Protein AF-A0A9X0I5H7-F1 (afdb_monomer_lite)

Sequence (93 aa):
MQVDPDRSTEFEQVWGEVARSIGQESANLAQELYREPGSVYHVVTDWTDEESFRRFETSESHRGHRARLDPFRCAVRMTTMRLVHRLPADRSA

InterPro domains:
  IPR007138 Antibiotic biosynthesis monooxygenase domain [PF03992] (1-67)
  IPR011008 Dimeric alpha-beta barrel [SSF54909] (1-83)

Structure (mmCIF, N/CA/C/O backbone):
data_AF-A0A9X0I5H7-F1
#
_entry.id   AF-A0A9X0I5H7-F1
#
loop_
_atom_site.group_PDB
_atom_site.id
_atom_site.type_symbol
_atom_site.label_atom_id
_atom_site.label_alt_id
_atom_site.label_comp_id
_atom_site.label_asym_id
_atom_site.label_entity_id
_atom_site.label_seq_id
_atom_site.pdbx_PDB_ins_code
_atom_site.Cartn_x
_atom_site.Cartn_y
_atom_site.Cartn_z
_atom_site.occupancy
_atom_site.B_iso_or_equiv
_atom_site.auth_seq_id
_atom_site.auth_comp_id
_atom_site.auth_asym_id
_atom_site.auth_atom_id
_atom_site.pdbx_PDB_model_num
ATOM 1 N N . MET A 1 1 ? -7.872 -5.007 2.030 1.00 93.44 1 MET A N 1
ATOM 2 C CA . MET A 1 1 ? -7.187 -5.335 3.298 1.00 93.44 1 MET A CA 1
ATOM 3 C C . MET A 1 1 ? -8.037 -4.812 4.433 1.00 93.44 1 MET A C 1
ATOM 5 O O . MET A 1 1 ? -8.345 -3.630 4.436 1.00 93.44 1 MET A O 1
ATOM 9 N N . GLN A 1 2 ? -8.445 -5.682 5.348 1.00 96.62 2 GLN A N 1
ATOM 10 C CA . GLN A 1 2 ? -9.145 -5.281 6.562 1.00 96.62 2 GLN A CA 1
ATOM 11 C C . GLN A 1 2 ? -8.113 -4.824 7.592 1.00 96.62 2 GLN A C 1
ATOM 13 O O . GLN A 1 2 ? -7.173 -5.571 7.882 1.00 96.62 2 GLN A O 1
ATOM 18 N N . VAL A 1 3 ? -8.307 -3.620 8.122 1.00 96.62 3 VAL A N 1
ATOM 19 C CA . VAL A 1 3 ? -7.490 -3.026 9.182 1.00 96.62 3 VAL A CA 1
ATOM 20 C C . VAL A 1 3 ? -8.325 -2.902 10.456 1.00 96.62 3 VAL A C 1
ATOM 22 O O . VAL A 1 3 ? -9.556 -2.807 10.393 1.00 96.62 3 VAL A O 1
ATOM 25 N N . ASP A 1 4 ? -7.661 -2.937 11.607 1.00 93.81 4 ASP A N 1
ATOM 26 C CA . ASP A 1 4 ? -8.278 -2.609 12.892 1.00 93.81 4 ASP A CA 1
ATOM 27 C C . ASP A 1 4 ? -8.825 -1.162 12.856 1.00 93.81 4 ASP A C 1
ATOM 29 O O . ASP A 1 4 ? -8.045 -0.225 12.635 1.00 93.81 4 ASP A O 1
ATOM 33 N N . PRO A 1 5 ? -10.146 -0.945 13.037 1.00 92.94 5 PRO A N 1
ATOM 34 C CA . PRO A 1 5 ? -10.740 0.389 13.029 1.00 92.94 5 PRO A CA 1
ATOM 35 C C . PRO A 1 5 ? -10.014 1.384 13.939 1.00 92.94 5 PRO A C 1
ATOM 37 O O . PRO A 1 5 ? -9.758 2.510 13.503 1.00 92.94 5 PRO A O 1
ATOM 40 N N . ASP A 1 6 ? -9.603 0.952 15.133 1.00 94.81 6 ASP A N 1
ATOM 41 C CA . ASP A 1 6 ? -9.000 1.818 16.151 1.00 94.81 6 ASP A CA 1
ATOM 42 C C . ASP A 1 6 ? -7.568 2.233 15.789 1.00 94.81 6 ASP A C 1
ATOM 44 O O . ASP A 1 6 ? -7.034 3.209 16.317 1.00 94.81 6 ASP A O 1
ATOM 48 N N . ARG A 1 7 ? -6.951 1.532 14.830 1.00 95.94 7 ARG A N 1
ATOM 49 C CA . ARG A 1 7 ? -5.583 1.786 14.359 1.00 95.94 7 ARG A CA 1
ATOM 50 C C . ARG A 1 7 ? -5.513 2.307 12.927 1.00 95.94 7 ARG A C 1
ATOM 52 O O . ARG A 1 7 ? -4.425 2.397 12.365 1.00 95.94 7 ARG A O 1
ATOM 59 N N . SER A 1 8 ? -6.646 2.690 12.338 1.00 94.88 8 SER A N 1
ATOM 60 C CA . SER A 1 8 ? -6.736 3.161 10.946 1.00 94.88 8 SER A CA 1
ATOM 61 C C . SER A 1 8 ? -5.800 4.344 10.651 1.00 94.88 8 SER A C 1
ATOM 63 O O . SER A 1 8 ? -5.070 4.327 9.664 1.00 94.88 8 SER A O 1
ATOM 65 N N . THR A 1 9 ? -5.755 5.341 11.539 1.00 95.50 9 THR A N 1
ATOM 66 C CA . THR A 1 9 ? -4.887 6.522 11.375 1.00 95.50 9 THR A CA 1
ATOM 67 C C . THR A 1 9 ? -3.401 6.168 11.453 1.00 95.50 9 THR A C 1
ATOM 69 O O . THR A 1 9 ? -2.600 6.656 10.661 1.00 95.50 9 THR A O 1
ATOM 72 N N . GLU A 1 10 ? -3.023 5.305 12.398 1.00 97.38 10 GLU A N 1
ATOM 73 C CA . GLU A 1 10 ? -1.640 4.841 12.553 1.00 97.38 10 GLU A CA 1
ATOM 74 C C . GLU A 1 10 ? -1.216 4.009 11.334 1.00 97.38 10 GLU A C 1
ATOM 76 O O . GLU A 1 10 ? -0.135 4.204 10.780 1.00 97.38 10 GLU A O 1
ATOM 81 N N . PHE A 1 11 ? -2.110 3.144 10.851 1.00 97.44 11 PHE A N 1
ATOM 82 C CA . PHE A 1 11 ? -1.913 2.388 9.624 1.00 97.44 11 PHE A CA 1
ATOM 83 C C . PHE A 1 11 ? -1.660 3.305 8.417 1.00 97.44 11 PHE A C 1
ATOM 85 O O . PHE A 1 11 ? -0.708 3.063 7.679 1.00 97.44 11 PHE A O 1
ATOM 92 N N . GLU A 1 12 ? -2.457 4.360 8.217 1.00 97.75 12 GLU A N 1
ATOM 93 C CA . GLU A 1 12 ? -2.283 5.304 7.100 1.00 97.75 12 GLU A CA 1
ATOM 94 C C . GLU A 1 12 ? -0.914 6.005 7.143 1.00 97.75 12 GLU A C 1
ATOM 96 O O . GLU A 1 12 ? -0.257 6.162 6.109 1.00 97.75 12 GLU A O 1
ATOM 101 N N . GLN A 1 13 ? -0.439 6.366 8.339 1.00 98.12 13 GLN A N 1
ATOM 102 C CA . GLN A 1 13 ? 0.885 6.962 8.535 1.00 98.12 13 GLN A CA 1
ATOM 103 C C . GLN A 1 13 ? 2.009 5.981 8.184 1.00 98.12 13 GLN A C 1
ATOM 105 O O . GLN A 1 13 ? 2.869 6.294 7.354 1.00 98.12 13 GLN A O 1
ATOM 110 N N . VAL A 1 14 ? 1.978 4.774 8.761 1.00 98.12 14 VAL A N 1
ATOM 111 C CA . VAL A 1 14 ? 2.992 3.739 8.504 1.00 98.12 14 VAL A CA 1
ATOM 112 C C . VAL A 1 14 ? 2.969 3.309 7.038 1.00 98.12 14 VAL A C 1
ATOM 114 O O . VAL A 1 14 ? 4.028 3.134 6.431 1.00 98.12 14 VAL A O 1
ATOM 117 N N . TRP A 1 15 ? 1.782 3.186 6.440 1.00 98.25 15 TRP A N 1
ATOM 118 C CA . TRP A 1 15 ? 1.636 2.922 5.013 1.00 98.25 15 TRP A CA 1
ATOM 119 C C . TRP A 1 15 ? 2.308 4.011 4.183 1.00 98.25 15 TRP A C 1
ATOM 121 O O . TRP A 1 15 ? 3.085 3.677 3.296 1.00 98.25 15 TRP A O 1
ATOM 131 N N . GLY A 1 16 ? 2.091 5.293 4.492 1.00 98.31 16 GLY A N 1
ATOM 132 C CA . GLY A 1 16 ? 2.708 6.397 3.754 1.00 98.31 16 GLY A CA 1
ATOM 133 C C . GLY A 1 16 ? 4.239 6.371 3.803 1.00 98.31 16 GLY A C 1
ATOM 134 O O . GLY A 1 16 ? 4.906 6.654 2.810 1.00 98.31 16 GLY A O 1
ATOM 135 N N . GLU A 1 17 ? 4.825 5.993 4.936 1.00 98.06 17 GLU A N 1
ATOM 136 C 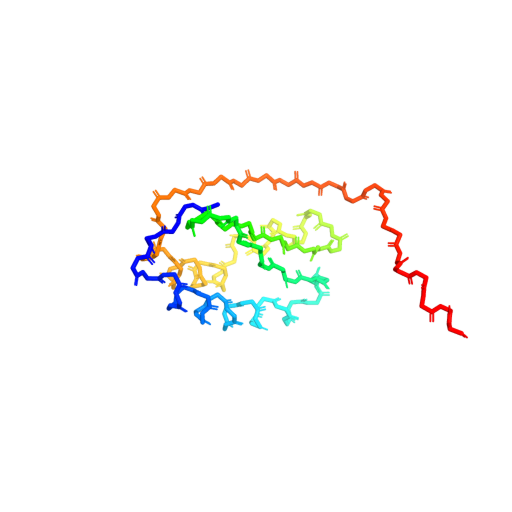CA . GLU A 1 17 ? 6.275 5.814 5.061 1.00 98.06 17 GLU A CA 1
ATOM 137 C C . GLU A 1 17 ? 6.799 4.625 4.254 1.00 98.06 17 GLU A C 1
ATOM 139 O O . GLU A 1 17 ? 7.819 4.743 3.572 1.00 98.06 17 GLU A O 1
ATOM 144 N N . VAL A 1 18 ? 6.105 3.487 4.318 1.00 97.75 18 VAL A N 1
ATOM 145 C CA . VAL A 1 18 ? 6.426 2.302 3.515 1.00 97.75 18 VAL A CA 1
ATOM 146 C C . VAL A 1 18 ? 6.315 2.625 2.024 1.00 97.75 18 VAL A C 1
ATOM 148 O O . VAL A 1 18 ? 7.263 2.389 1.283 1.00 97.75 18 VAL A O 1
ATOM 151 N N . ALA A 1 19 ? 5.215 3.239 1.591 1.00 97.75 19 ALA A N 1
ATOM 152 C CA . ALA A 1 19 ? 4.957 3.605 0.204 1.00 97.75 19 ALA A CA 1
ATOM 153 C C . ALA A 1 19 ? 6.033 4.542 -0.360 1.00 97.75 19 ALA A C 1
ATOM 155 O O . ALA A 1 19 ? 6.489 4.332 -1.480 1.00 97.75 19 ALA A O 1
ATOM 156 N N . ARG A 1 20 ? 6.515 5.524 0.419 1.00 97.44 20 ARG A N 1
ATOM 157 C CA . ARG A 1 20 ? 7.647 6.373 -0.004 1.00 97.44 20 ARG A CA 1
ATOM 158 C C . ARG A 1 20 ? 8.926 5.576 -0.244 1.00 97.44 20 ARG A C 1
ATOM 160 O O . ARG A 1 20 ? 9.661 5.907 -1.163 1.00 97.44 20 ARG A O 1
ATOM 167 N N . SER A 1 21 ? 9.194 4.551 0.567 1.00 96.06 21 SER A N 1
ATOM 168 C CA . SER A 1 21 ? 10.351 3.672 0.370 1.00 96.06 21 SER A CA 1
ATOM 169 C C . SER A 1 21 ? 10.186 2.795 -0.872 1.00 96.06 21 SER A C 1
ATOM 171 O O . SER A 1 21 ? 11.134 2.666 -1.636 1.00 96.06 21 SER A O 1
ATOM 173 N N . ILE A 1 22 ? 8.996 2.235 -1.111 1.00 96.44 22 ILE A N 1
ATOM 174 C CA . ILE A 1 22 ? 8.723 1.423 -2.310 1.00 96.44 22 ILE A CA 1
ATOM 175 C C . ILE A 1 22 ? 8.767 2.280 -3.579 1.00 96.44 22 ILE A C 1
ATOM 177 O O . ILE A 1 22 ? 9.288 1.841 -4.596 1.00 96.44 22 ILE A O 1
ATOM 181 N N . GLY A 1 23 ? 8.287 3.524 -3.520 1.00 95.88 23 GLY A N 1
ATOM 182 C CA . GLY A 1 23 ? 8.322 4.464 -4.644 1.00 95.88 23 GLY A CA 1
ATOM 183 C C . GLY A 1 23 ? 9.729 4.888 -5.087 1.00 95.88 23 GLY A C 1
ATOM 184 O O . GLY A 1 23 ? 9.855 5.613 -6.068 1.00 95.88 23 GLY A O 1
ATOM 185 N N . GLN A 1 24 ? 10.785 4.467 -4.380 1.00 95.00 24 GLN A N 1
ATOM 186 C CA . GLN A 1 24 ? 12.178 4.634 -4.812 1.00 95.00 24 GLN A CA 1
ATOM 187 C C . GLN A 1 24 ? 12.657 3.494 -5.724 1.00 95.00 24 GLN A C 1
ATOM 189 O O . GLN A 1 24 ? 13.702 3.629 -6.361 1.00 95.00 24 GLN A O 1
ATOM 194 N N . GLU A 1 25 ? 11.918 2.384 -5.804 1.00 96.25 25 GLU A N 1
ATOM 195 C CA . GLU A 1 25 ? 12.191 1.310 -6.756 1.00 96.25 25 GLU A CA 1
ATOM 196 C C . GLU A 1 25 ? 11.963 1.828 -8.178 1.00 96.25 25 GLU A C 1
ATOM 198 O O . GLU A 1 25 ? 10.880 2.308 -8.508 1.00 96.25 25 GLU A O 1
ATOM 203 N N . SER A 1 26 ? 12.962 1.699 -9.051 1.00 96.19 26 SER A N 1
ATOM 204 C CA . SER A 1 26 ? 12.899 2.245 -10.416 1.00 96.19 26 SER A CA 1
ATOM 205 C C . SER A 1 26 ? 11.770 1.654 -11.267 1.00 96.19 26 SER A C 1
ATOM 207 O O . SER A 1 26 ? 11.306 2.296 -12.206 1.00 96.19 26 SER A O 1
ATOM 209 N N . ALA A 1 27 ? 11.333 0.436 -10.939 1.00 97.25 27 ALA A N 1
ATOM 210 C CA . ALA A 1 27 ? 10.222 -0.248 -11.589 1.00 97.25 27 ALA A CA 1
ATOM 211 C C . ALA A 1 27 ? 8.848 0.103 -10.987 1.00 97.25 27 ALA A C 1
ATOM 213 O O . ALA A 1 27 ? 7.828 -0.322 -11.533 1.00 97.25 27 ALA A O 1
ATOM 214 N N . ASN A 1 28 ? 8.791 0.836 -9.867 1.00 97.94 28 ASN A N 1
ATOM 215 C CA . ASN A 1 28 ? 7.533 1.268 -9.272 1.00 97.94 28 ASN A CA 1
ATOM 216 C C . ASN A 1 28 ? 7.044 2.562 -9.935 1.00 97.94 28 ASN A C 1
ATOM 218 O O . ASN A 1 28 ? 7.755 3.561 -9.991 1.00 97.94 28 ASN A O 1
ATOM 222 N N . LEU A 1 29 ? 5.812 2.539 -10.437 1.00 97.12 29 LEU A N 1
ATOM 223 C CA . LEU A 1 29 ? 5.192 3.661 -11.141 1.00 97.12 29 LEU A CA 1
ATOM 224 C C . LEU A 1 29 ? 4.256 4.466 -10.235 1.00 97.12 29 LEU A C 1
ATOM 226 O O . LEU A 1 29 ? 4.114 5.673 -10.420 1.00 97.12 29 LEU A O 1
ATOM 230 N N . ALA A 1 30 ? 3.602 3.805 -9.277 1.00 96.75 30 ALA A N 1
ATOM 231 C CA . ALA A 1 30 ? 2.702 4.455 -8.331 1.00 96.75 30 ALA A CA 1
ATOM 232 C C . ALA A 1 30 ? 2.474 3.619 -7.063 1.00 96.75 30 ALA A C 1
ATOM 234 O O . ALA A 1 30 ? 2.557 2.386 -7.077 1.00 96.75 30 ALA A O 1
ATOM 235 N N . GLN A 1 31 ? 2.106 4.323 -5.990 1.00 98.06 31 GLN A N 1
ATOM 236 C CA . GLN A 1 31 ? 1.575 3.785 -4.738 1.00 98.06 31 GLN A CA 1
ATOM 237 C C . GLN A 1 31 ? 0.300 4.554 -4.388 1.00 98.06 31 GLN A C 1
ATOM 239 O O .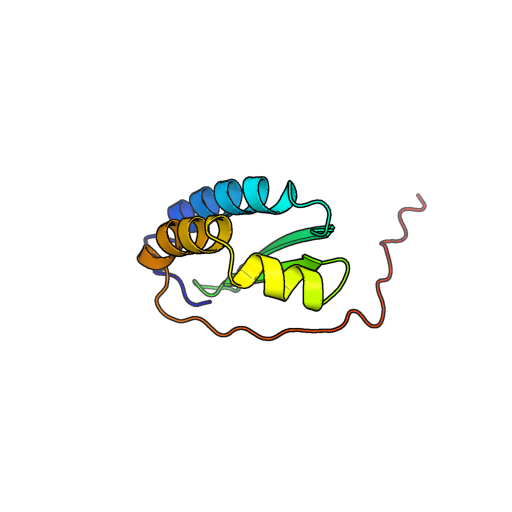 GLN A 1 31 ? 0.343 5.764 -4.171 1.00 98.06 31 GLN A O 1
ATOM 244 N N . GLU A 1 32 ? -0.827 3.859 -4.311 1.00 97.81 32 GLU A N 1
ATOM 245 C CA . GLU A 1 32 ? -2.133 4.447 -4.029 1.00 97.81 32 GLU A CA 1
ATOM 246 C C . GLU A 1 32 ? -2.800 3.697 -2.871 1.00 97.81 32 GLU A C 1
ATOM 248 O O . GLU A 1 32 ? -2.765 2.464 -2.794 1.00 97.81 32 GLU A O 1
ATOM 253 N N . LEU A 1 33 ? -3.415 4.456 -1.963 1.00 98.12 33 LEU A N 1
ATOM 254 C CA . LEU A 1 33 ? -4.207 3.933 -0.857 1.00 98.12 33 LEU A CA 1
ATOM 255 C C . LEU A 1 33 ? -5.624 4.475 -0.964 1.00 98.12 33 LEU A C 1
ATOM 257 O O . LEU A 1 33 ? -5.843 5.684 -0.908 1.00 98.12 33 LEU A O 1
ATOM 261 N N . TYR A 1 34 ? -6.585 3.569 -1.058 1.00 97.88 34 TYR A N 1
ATOM 262 C CA . TYR A 1 34 ? -8.003 3.889 -0.989 1.00 97.88 34 TYR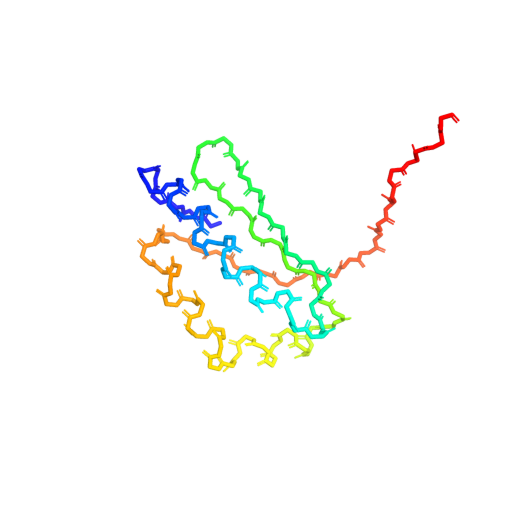 A CA 1
ATOM 263 C C . TYR A 1 34 ? -8.599 3.281 0.267 1.00 97.88 34 TYR A C 1
ATOM 265 O O . TYR A 1 34 ? -8.177 2.215 0.717 1.00 97.88 34 TYR A O 1
ATOM 273 N N . ARG A 1 35 ? -9.617 3.940 0.809 1.00 96.69 35 ARG A N 1
ATOM 274 C CA . ARG A 1 35 ? -10.370 3.477 1.968 1.00 96.69 35 ARG A CA 1
ATOM 275 C C . ARG A 1 35 ? -11.852 3.428 1.608 1.00 96.69 35 ARG A C 1
ATOM 277 O O . ARG A 1 35 ? -12.394 4.408 1.104 1.00 96.69 35 ARG A O 1
ATOM 284 N N . GLU A 1 36 ? -12.497 2.296 1.859 1.00 95.44 36 GLU A N 1
ATOM 285 C CA . GLU A 1 36 ? -13.959 2.185 1.821 1.00 95.44 36 GLU A CA 1
ATOM 286 C C . GLU A 1 36 ? -14.573 2.761 3.108 1.00 95.44 36 GLU A C 1
ATOM 288 O O . GLU A 1 36 ? -13.886 2.862 4.129 1.00 95.44 36 GLU A O 1
ATOM 293 N N . PRO A 1 37 ? -15.877 3.089 3.134 1.00 91.44 37 PRO A N 1
ATOM 294 C CA . PRO A 1 37 ? -16.567 3.347 4.393 1.00 91.44 37 PRO A CA 1
ATOM 295 C C . PRO A 1 37 ? -16.327 2.209 5.403 1.00 91.44 37 PRO A C 1
ATOM 297 O O . PRO A 1 37 ? -16.575 1.043 5.108 1.00 91.44 37 PRO A O 1
ATOM 300 N N . GLY A 1 38 ? -15.824 2.547 6.593 1.00 88.50 38 GLY A N 1
ATOM 301 C CA . GLY A 1 38 ? -15.348 1.572 7.580 1.00 88.50 38 GLY A CA 1
ATOM 302 C C . GLY A 1 38 ? -13.821 1.484 7.613 1.00 88.50 38 GLY A C 1
ATOM 303 O O . GLY A 1 38 ? -13.142 2.511 7.659 1.00 88.50 38 GLY A O 1
ATOM 304 N N . SER A 1 39 ? -13.279 0.267 7.646 1.00 91.88 39 SER A N 1
ATOM 305 C CA . SER A 1 39 ? -11.843 -0.011 7.851 1.00 91.88 39 SER A CA 1
ATOM 306 C C . SER A 1 39 ? -11.263 -0.997 6.825 1.00 91.88 39 SER A C 1
ATOM 308 O O . SER A 1 39 ? -10.281 -1.700 7.081 1.00 91.88 39 SER A O 1
ATOM 310 N N . VAL A 1 40 ? -11.865 -1.038 5.633 1.00 96.31 40 VAL A N 1
ATOM 311 C CA . VAL A 1 40 ? -11.328 -1.759 4.474 1.00 96.31 40 VAL A CA 1
ATOM 312 C C . VAL A 1 40 ? -10.501 -0.799 3.625 1.00 96.31 40 VAL A C 1
ATOM 314 O O . VAL A 1 40 ? -10.984 0.243 3.186 1.00 96.31 40 VAL A O 1
ATOM 317 N N . TYR A 1 41 ? -9.256 -1.183 3.366 1.00 97.69 41 TYR A N 1
ATOM 318 C CA . TYR A 1 41 ? -8.314 -0.444 2.535 1.00 97.69 41 TYR A CA 1
ATOM 319 C C . TYR A 1 41 ? -7.941 -1.217 1.273 1.00 97.69 41 TYR A C 1
ATOM 321 O O . TYR A 1 41 ? -7.691 -2.426 1.325 1.00 97.69 41 TYR A O 1
ATOM 329 N N . HIS A 1 42 ? -7.809 -0.512 0.155 1.00 97.38 42 HIS A N 1
ATOM 330 C CA . HIS A 1 42 ? -7.234 -1.029 -1.083 1.00 97.38 42 HIS A CA 1
ATOM 331 C C . HIS A 1 42 ? -5.874 -0.388 -1.304 1.00 97.38 42 HIS A C 1
ATOM 333 O O . HIS A 1 42 ? -5.771 0.828 -1.432 1.00 97.38 42 HIS A O 1
ATOM 339 N N . VAL A 1 43 ? -4.837 -1.222 -1.334 1.00 96.62 43 VAL A N 1
ATOM 340 C CA . VAL A 1 43 ? -3.486 -0.809 -1.713 1.00 96.62 43 VAL A CA 1
ATOM 341 C C . VAL A 1 43 ? -3.312 -1.164 -3.179 1.00 96.62 43 VAL A C 1
ATOM 343 O O . VAL A 1 43 ? -3.407 -2.340 -3.536 1.00 96.62 43 VAL A O 1
ATOM 346 N N . VAL A 1 44 ? -3.076 -0.159 -4.013 1.00 97.12 44 VAL A N 1
ATOM 347 C CA . VAL A 1 44 ? -2.809 -0.334 -5.440 1.00 97.12 44 VAL A CA 1
ATOM 348 C C . VAL A 1 44 ? -1.389 0.136 -5.703 1.00 97.12 44 VAL A C 1
ATOM 350 O O . VAL A 1 44 ? -1.019 1.260 -5.379 1.00 97.12 44 VAL A O 1
ATOM 353 N N . THR A 1 45 ? -0.572 -0.753 -6.255 1.00 96.81 45 THR A N 1
ATOM 354 C CA . THR A 1 45 ? 0.810 -0.447 -6.624 1.00 96.81 45 THR A CA 1
ATOM 355 C 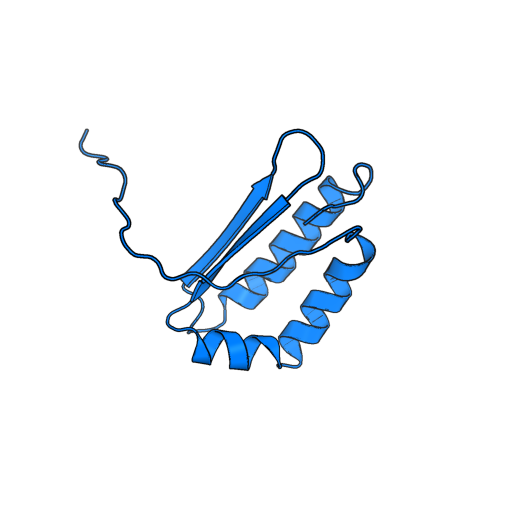C . THR A 1 45 ? 0.973 -0.700 -8.107 1.00 96.81 45 THR A C 1
ATOM 357 O O . THR A 1 45 ? 0.707 -1.815 -8.561 1.00 96.81 45 THR A O 1
ATOM 360 N N . ASP A 1 46 ? 1.396 0.318 -8.841 1.00 97.31 46 ASP A N 1
ATOM 361 C CA . ASP A 1 46 ? 1.627 0.233 -10.281 1.00 97.31 46 ASP A CA 1
ATOM 362 C C . ASP A 1 46 ? 3.113 -0.048 -10.529 1.00 97.31 46 ASP A C 1
ATOM 364 O O . ASP A 1 46 ? 3.979 0.512 -9.850 1.00 97.31 46 ASP A O 1
ATOM 368 N N . TRP A 1 47 ? 3.404 -0.941 -11.468 1.00 97.75 47 TRP A N 1
ATOM 369 C CA . TRP A 1 47 ? 4.751 -1.423 -11.770 1.00 97.75 47 TRP A CA 1
ATOM 370 C C . TRP A 1 47 ? 4.936 -1.517 -13.279 1.00 97.75 47 TRP A C 1
ATOM 372 O O . TRP A 1 47 ? 3.973 -1.734 -14.013 1.00 97.75 47 TRP A O 1
ATOM 382 N N . THR A 1 48 ? 6.177 -1.399 -13.746 1.00 97.56 48 THR A N 1
ATOM 383 C CA . THR A 1 48 ? 6.507 -1.532 -15.175 1.00 97.56 48 THR A CA 1
ATOM 384 C C . THR A 1 48 ? 6.078 -2.876 -15.759 1.00 97.56 48 THR A C 1
ATOM 386 O O . THR A 1 48 ? 5.655 -2.941 -16.913 1.00 97.56 48 THR A O 1
ATOM 389 N N . ASP A 1 49 ? 6.179 -3.943 -14.965 1.00 95.62 49 ASP A N 1
ATOM 390 C CA . ASP A 1 49 ? 5.871 -5.317 -15.346 1.00 95.62 49 ASP A CA 1
ATOM 391 C C . ASP A 1 49 ? 5.705 -6.218 -14.104 1.00 95.62 49 ASP A C 1
ATOM 393 O O . ASP A 1 49 ? 6.131 -5.880 -12.995 1.00 95.62 49 ASP A O 1
ATOM 397 N N . GLU A 1 50 ? 5.073 -7.383 -14.288 1.00 96.19 50 GLU A N 1
ATOM 398 C CA . GLU A 1 50 ? 4.847 -8.329 -13.189 1.00 96.19 50 GLU A CA 1
ATOM 399 C C . GLU A 1 50 ? 6.154 -8.957 -12.675 1.00 96.19 50 GLU A C 1
ATOM 401 O O . GLU A 1 50 ? 6.264 -9.202 -11.478 1.00 96.19 50 GLU A O 1
ATOM 406 N N . GLU A 1 51 ? 7.165 -9.189 -13.520 1.00 96.38 51 GLU A N 1
ATOM 407 C CA . GLU A 1 51 ? 8.425 -9.822 -13.095 1.00 96.38 51 GLU A CA 1
ATOM 408 C C . GLU A 1 51 ? 9.168 -8.953 -12.070 1.00 96.38 51 GLU A C 1
ATOM 410 O O . GLU A 1 51 ? 9.609 -9.443 -11.025 1.00 96.38 51 GLU A O 1
ATOM 415 N N . SER A 1 52 ? 9.246 -7.651 -12.332 1.00 96.56 52 SER A N 1
ATOM 416 C CA . SER A 1 52 ? 9.821 -6.654 -11.436 1.00 96.56 52 SER A CA 1
ATOM 417 C C . SER A 1 52 ? 9.089 -6.622 -10.094 1.00 96.56 52 SER A C 1
ATOM 419 O O . SER A 1 52 ? 9.736 -6.658 -9.043 1.00 96.56 52 SER A O 1
ATOM 421 N N . PHE A 1 53 ? 7.751 -6.663 -10.108 1.00 96.31 53 PHE A N 1
ATOM 422 C CA . PHE A 1 53 ? 6.960 -6.783 -8.882 1.00 96.31 53 PHE A CA 1
ATOM 423 C C . PHE A 1 53 ? 7.263 -8.083 -8.122 1.00 96.31 53 PHE A C 1
ATOM 425 O O . PHE A 1 53 ? 7.479 -8.040 -6.915 1.00 96.31 53 PHE A O 1
ATOM 432 N N . ARG A 1 54 ? 7.341 -9.240 -8.795 1.00 96.06 54 ARG A N 1
ATOM 433 C CA . ARG A 1 54 ? 7.648 -10.531 -8.144 1.00 96.06 54 ARG A CA 1
ATOM 434 C C . ARG A 1 54 ? 9.044 -10.558 -7.526 1.00 96.06 54 ARG A C 1
ATOM 436 O O . ARG A 1 54 ? 9.236 -11.101 -6.435 1.00 96.06 54 ARG A O 1
ATOM 443 N N . ARG A 1 55 ? 10.028 -9.946 -8.191 1.00 95.75 55 ARG A N 1
ATOM 444 C CA . ARG A 1 55 ? 11.377 -9.781 -7.635 1.00 95.75 55 ARG A CA 1
ATOM 445 C C . ARG A 1 55 ? 11.334 -8.936 -6.365 1.00 95.75 55 ARG A C 1
ATOM 447 O O . ARG A 1 55 ? 11.893 -9.341 -5.348 1.00 95.75 55 ARG A O 1
ATOM 454 N N . PHE A 1 56 ? 10.621 -7.811 -6.400 1.00 94.88 56 PHE A N 1
ATOM 455 C CA . PHE A 1 56 ? 10.417 -6.972 -5.223 1.00 94.88 56 PHE A CA 1
ATOM 456 C C . PHE A 1 56 ? 9.674 -7.718 -4.102 1.00 94.88 56 PHE A C 1
ATOM 458 O O . PHE A 1 56 ? 10.111 -7.677 -2.953 1.00 94.88 56 PHE A O 1
ATOM 465 N N . GLU A 1 57 ? 8.620 -8.473 -4.422 1.00 94.00 57 GLU A N 1
ATOM 466 C CA . GLU A 1 57 ? 7.786 -9.225 -3.473 1.00 94.00 57 GLU A CA 1
ATOM 467 C C . GLU A 1 57 ? 8.601 -10.213 -2.615 1.00 94.00 57 GLU A C 1
ATOM 469 O O . GLU A 1 57 ? 8.276 -10.465 -1.451 1.00 94.00 57 GLU A O 1
ATOM 474 N N . THR A 1 58 ? 9.697 -10.742 -3.156 1.00 93.44 58 THR A N 1
ATOM 475 C CA . THR A 1 58 ? 10.580 -11.689 -2.456 1.00 93.44 58 THR A CA 1
ATOM 476 C C . THR A 1 58 ? 11.793 -11.031 -1.786 1.00 93.44 58 THR A C 1
ATOM 478 O O . THR A 1 58 ? 12.541 -11.704 -1.069 1.00 93.44 58 THR A O 1
ATOM 481 N N . SER A 1 59 ? 11.978 -9.719 -1.962 1.00 92.94 59 SER A N 1
ATOM 482 C CA . SER A 1 59 ? 13.116 -8.964 -1.429 1.00 92.94 59 SER A CA 1
ATOM 483 C C . SER A 1 59 ? 13.084 -8.808 0.099 1.00 92.94 59 SER A C 1
ATOM 485 O O . SER A 1 59 ? 12.038 -8.892 0.749 1.00 92.94 59 SER A O 1
ATOM 487 N N . GLU A 1 60 ? 14.249 -8.541 0.695 1.00 91.62 60 GLU A N 1
ATOM 488 C CA . GLU A 1 60 ? 14.358 -8.201 2.122 1.00 91.62 60 GLU A CA 1
ATOM 489 C C . GLU A 1 60 ? 13.644 -6.899 2.473 1.00 91.62 60 GLU A C 1
ATOM 491 O O . GLU A 1 60 ? 12.976 -6.828 3.506 1.00 91.62 60 GLU A O 1
ATOM 496 N N . SER A 1 61 ? 13.731 -5.908 1.584 1.00 89.88 61 SER A N 1
ATOM 497 C CA . SER A 1 61 ? 13.040 -4.625 1.723 1.00 89.88 61 SER A CA 1
ATOM 498 C C . SER A 1 61 ? 11.534 -4.841 1.898 1.00 89.88 61 SER A C 1
ATOM 500 O O . SER A 1 61 ? 10.953 -4.424 2.904 1.00 89.88 61 SER A O 1
ATOM 502 N N . HIS A 1 62 ? 10.924 -5.634 1.010 1.00 91.69 62 HIS A N 1
ATOM 503 C CA . HIS A 1 62 ? 9.502 -5.953 1.094 1.00 91.69 62 HIS A CA 1
ATOM 504 C C . HIS A 1 62 ? 9.136 -6.740 2.361 1.00 91.69 62 HIS A C 1
ATOM 506 O O . HIS A 1 62 ? 8.098 -6.470 2.972 1.00 91.69 62 HIS A O 1
ATOM 512 N N . ARG A 1 63 ? 9.984 -7.674 2.820 1.00 93.62 63 ARG A N 1
ATOM 513 C CA . ARG A 1 63 ? 9.763 -8.360 4.109 1.00 93.62 63 ARG A CA 1
ATOM 514 C C . ARG A 1 63 ? 9.728 -7.372 5.277 1.00 93.62 63 ARG A C 1
ATOM 516 O O . ARG A 1 63 ? 8.837 -7.470 6.120 1.00 93.62 63 ARG A O 1
ATOM 523 N N . GLY A 1 64 ? 10.646 -6.406 5.304 1.00 94.88 64 GLY A N 1
ATOM 524 C CA . GLY A 1 64 ? 10.678 -5.350 6.318 1.00 94.88 64 GLY A CA 1
ATOM 525 C C . GLY A 1 64 ? 9.439 -4.454 6.272 1.00 94.88 64 GLY A C 1
ATOM 526 O O . GLY A 1 64 ? 8.813 -4.198 7.300 1.00 94.88 64 GLY A O 1
ATOM 527 N N . HIS A 1 65 ? 9.022 -4.032 5.077 1.00 94.25 65 HIS A N 1
ATOM 528 C CA . HIS A 1 65 ? 7.783 -3.271 4.881 1.00 94.25 65 HIS A CA 1
ATOM 529 C C . HIS A 1 65 ? 6.553 -4.037 5.365 1.00 94.25 65 HIS A C 1
ATOM 531 O O . HIS A 1 65 ? 5.711 -3.486 6.075 1.00 94.25 65 HIS A O 1
ATOM 537 N N . ARG A 1 66 ? 6.466 -5.327 5.030 1.00 92.56 66 ARG A N 1
ATOM 538 C CA . ARG A 1 66 ? 5.378 -6.200 5.465 1.00 92.56 66 ARG A CA 1
ATOM 539 C C . ARG A 1 66 ? 5.337 -6.338 6.982 1.00 92.56 66 ARG A C 1
ATOM 541 O O . ARG A 1 66 ? 4.260 -6.190 7.545 1.00 92.56 66 ARG A O 1
ATOM 548 N N . ALA A 1 67 ? 6.479 -6.544 7.633 1.00 95.50 67 ALA A N 1
ATOM 549 C CA . ALA A 1 67 ? 6.558 -6.649 9.089 1.00 95.50 67 ALA A CA 1
ATOM 550 C C . ALA A 1 67 ? 6.059 -5.381 9.804 1.00 95.50 67 ALA A C 1
ATOM 552 O O . ALA A 1 67 ? 5.414 -5.478 10.843 1.00 95.50 67 ALA A O 1
ATOM 553 N N . ARG A 1 68 ? 6.297 -4.194 9.230 1.00 96.44 68 ARG A N 1
ATOM 554 C CA . ARG A 1 68 ? 5.784 -2.924 9.771 1.00 96.44 68 ARG A CA 1
ATOM 555 C C . ARG A 1 68 ? 4.265 -2.794 9.653 1.00 96.44 68 ARG A C 1
ATOM 557 O O . ARG A 1 68 ? 3.652 -2.153 10.497 1.00 96.44 68 ARG A O 1
ATOM 564 N N . LEU A 1 69 ? 3.668 -3.375 8.611 1.00 95.38 69 LEU A N 1
ATOM 565 C CA . LEU A 1 69 ? 2.230 -3.276 8.344 1.00 95.38 69 LEU A CA 1
ATOM 566 C C . LEU A 1 69 ? 1.411 -4.416 8.960 1.00 95.38 69 LEU A C 1
ATOM 568 O O . LEU A 1 69 ? 0.221 -4.241 9.205 1.00 95.38 69 LEU A O 1
ATOM 572 N N . ASP A 1 70 ? 2.024 -5.572 9.208 1.00 94.25 70 ASP A N 1
ATOM 573 C CA . ASP A 1 70 ? 1.362 -6.759 9.756 1.00 94.25 70 ASP A CA 1
ATOM 574 C C . ASP A 1 70 ? 0.579 -6.510 11.060 1.00 94.25 70 ASP A C 1
ATOM 576 O O . ASP A 1 70 ? -0.545 -7.003 11.147 1.00 94.25 70 ASP A O 1
ATOM 580 N N . PRO A 1 71 ? 1.054 -5.687 12.021 1.00 95.69 71 PRO A N 1
ATOM 581 C CA . PRO A 1 71 ? 0.314 -5.402 13.254 1.00 95.69 71 PRO A CA 1
ATOM 582 C C . PRO A 1 71 ? -1.066 -4.763 13.051 1.00 95.69 71 PRO A C 1
ATOM 584 O O . PRO A 1 71 ? -1.877 -4.765 13.9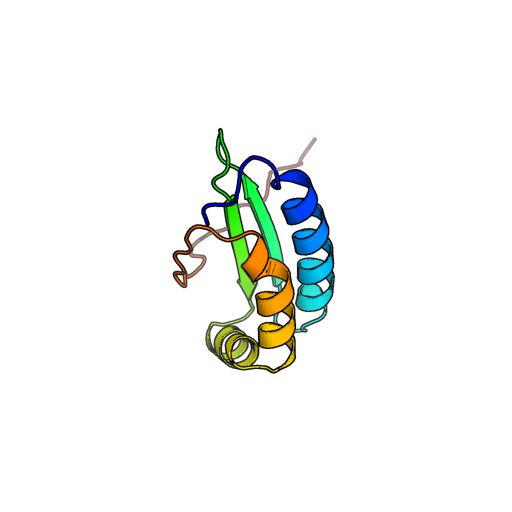73 1.00 95.69 71 PRO A O 1
ATOM 587 N N . PHE A 1 72 ? -1.325 -4.180 11.880 1.00 94.44 72 PHE A N 1
ATOM 588 C CA . PHE A 1 72 ? -2.593 -3.527 11.552 1.00 94.44 72 PHE A CA 1
ATOM 589 C C . PHE A 1 72 ? -3.561 -4.448 10.809 1.00 94.44 72 PHE A C 1
ATOM 591 O O . PHE A 1 72 ? -4.734 -4.113 10.655 1.00 94.44 72 PHE A O 1
ATOM 598 N N . ARG A 1 73 ? -3.077 -5.579 10.282 1.00 92.19 73 ARG A N 1
ATOM 599 C CA . ARG A 1 73 ? -3.815 -6.410 9.328 1.00 92.19 73 ARG A CA 1
ATOM 600 C C . ARG A 1 73 ? -4.694 -7.424 10.042 1.00 92.19 73 ARG A C 1
ATOM 602 O O . ARG A 1 73 ? -4.192 -8.352 10.663 1.00 92.19 73 ARG A O 1
ATOM 609 N N . CYS A 1 74 ? -6.003 -7.333 9.832 1.00 92.81 74 CYS A N 1
ATOM 610 C CA . CYS A 1 74 ? -6.936 -8.395 10.215 1.00 92.81 74 CYS A CA 1
ATOM 611 C C . CYS A 1 74 ? -7.110 -9.424 9.088 1.00 92.81 74 CYS A C 1
ATOM 613 O O . CYS A 1 74 ? -7.213 -10.620 9.340 1.00 92.81 74 CYS A O 1
ATOM 615 N N . ALA A 1 75 ? -7.147 -8.966 7.833 1.00 91.44 75 ALA A N 1
ATOM 616 C CA . ALA A 1 75 ? -7.257 -9.835 6.663 1.00 91.44 75 ALA A CA 1
ATOM 617 C C . ALA A 1 75 ? -6.676 -9.167 5.412 1.00 91.44 75 ALA A C 1
ATOM 619 O O . ALA A 1 75 ? -6.826 -7.960 5.200 1.00 91.44 75 ALA A O 1
ATOM 620 N N . VAL A 1 76 ? -6.062 -9.954 4.528 1.00 93.12 76 VAL A N 1
ATOM 621 C CA . VAL A 1 76 ? -5.527 -9.464 3.254 1.00 93.12 76 VAL A CA 1
ATOM 622 C C . VAL A 1 76 ? -5.897 -10.405 2.116 1.00 93.12 76 VAL A C 1
ATOM 624 O O . VAL A 1 76 ? -5.854 -11.624 2.251 1.00 93.12 76 VAL A O 1
ATOM 627 N N . ARG A 1 77 ? -6.248 -9.817 0.976 1.00 94.75 77 ARG A N 1
ATOM 628 C CA . ARG A 1 77 ? -6.356 -10.496 -0.310 1.00 94.75 77 ARG A CA 1
ATOM 629 C C . ARG A 1 77 ? -5.495 -9.718 -1.288 1.00 94.75 77 ARG A C 1
ATOM 631 O O . ARG A 1 77 ? -5.552 -8.491 -1.295 1.00 94.75 77 ARG A O 1
ATOM 638 N N . MET A 1 78 ? -4.719 -10.435 -2.087 1.00 93.62 78 MET A N 1
ATOM 639 C CA . MET A 1 78 ? -3.861 -9.858 -3.112 1.00 93.62 78 MET A CA 1
ATOM 640 C C . MET A 1 78 ? -4.216 -10.468 -4.465 1.00 93.62 78 MET A C 1
ATOM 642 O O . MET A 1 78 ? -4.508 -11.660 -4.554 1.00 93.62 78 MET A O 1
ATOM 646 N N . THR A 1 79 ? -4.195 -9.644 -5.506 1.00 95.38 79 THR A N 1
ATOM 647 C CA . THR A 1 79 ? -4.299 -10.077 -6.898 1.00 95.38 79 THR A CA 1
ATOM 648 C C . THR A 1 79 ? -3.425 -9.174 -7.754 1.00 95.38 79 THR A C 1
ATOM 650 O O . THR A 1 79 ? -3.328 -7.980 -7.472 1.00 95.38 79 THR A O 1
ATOM 653 N N . THR A 1 80 ? -2.802 -9.727 -8.791 1.00 95.00 80 THR A N 1
ATOM 654 C CA . THR A 1 80 ? -2.157 -8.934 -9.841 1.00 95.00 80 THR A CA 1
ATOM 655 C C . THR A 1 80 ? -3.178 -8.617 -10.932 1.00 95.00 80 THR A C 1
ATOM 657 O O . THR A 1 80 ? -4.135 -9.364 -11.150 1.00 95.00 80 THR A O 1
ATOM 660 N N . MET A 1 81 ? -3.025 -7.458 -11.568 1.00 95.00 81 MET A N 1
ATOM 661 C CA . MET A 1 81 ? -3.912 -6.970 -12.624 1.00 95.00 81 MET A CA 1
ATOM 662 C C . MET A 1 81 ? -3.078 -6.341 -13.736 1.00 95.00 81 MET A C 1
ATOM 664 O O . MET A 1 81 ? -1.985 -5.839 -13.489 1.00 95.00 81 MET A O 1
ATOM 668 N N . ARG A 1 82 ? -3.621 -6.330 -14.955 1.00 95.06 82 ARG A N 1
ATOM 669 C CA . ARG A 1 82 ? -3.047 -5.610 -16.092 1.00 95.06 82 ARG A CA 1
ATOM 670 C C . ARG A 1 82 ? -3.868 -4.356 -16.362 1.00 95.06 82 ARG A C 1
ATOM 672 O O . ARG A 1 82 ? -5.070 -4.457 -16.602 1.00 95.06 82 ARG A O 1
ATOM 679 N N . LEU A 1 83 ? -3.222 -3.193 -16.374 1.00 93.88 83 LEU A N 1
ATOM 680 C CA . LEU A 1 83 ? -3.852 -1.954 -16.820 1.00 93.88 83 LEU A CA 1
ATOM 681 C C . LEU A 1 83 ? -4.169 -2.058 -18.320 1.00 93.88 83 LEU A C 1
ATOM 683 O O . LEU A 1 83 ? -3.263 -2.191 -19.141 1.00 93.88 83 LEU A O 1
ATOM 687 N N . VAL A 1 84 ? -5.457 -2.034 -18.674 1.00 96.62 84 VAL A N 1
ATOM 688 C CA . VAL A 1 84 ? -5.908 -2.131 -20.076 1.00 96.62 84 VAL A CA 1
ATOM 689 C C . VAL A 1 84 ? -6.047 -0.743 -20.703 1.00 96.62 84 VAL A C 1
ATOM 691 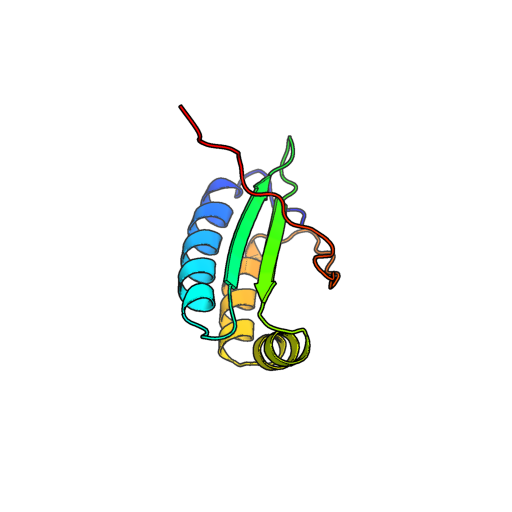O O . VAL A 1 84 ? -5.569 -0.517 -21.810 1.00 96.62 84 VAL A O 1
ATOM 694 N N . HIS A 1 85 ? -6.640 0.206 -19.975 1.00 94.31 85 HIS A N 1
ATOM 695 C CA . HIS A 1 85 ? -6.758 1.605 -20.382 1.00 94.31 85 HIS A CA 1
ATOM 696 C C . HIS A 1 85 ? -6.622 2.525 -19.166 1.00 94.31 85 HIS A C 1
ATOM 698 O O . HIS A 1 85 ? -7.169 2.238 -18.103 1.00 94.31 85 HIS A O 1
ATOM 704 N N . ARG A 1 86 ? -5.942 3.661 -19.346 1.00 91.38 86 ARG A N 1
ATOM 705 C CA . ARG A 1 86 ? -5.945 4.796 -18.415 1.00 91.38 86 ARG A CA 1
ATOM 706 C C . ARG A 1 86 ? -6.260 6.048 -19.220 1.00 91.38 86 ARG A C 1
ATOM 708 O O . ARG A 1 86 ? -5.538 6.371 -20.157 1.00 91.38 86 ARG A O 1
ATOM 715 N N . LEU A 1 87 ? -7.343 6.725 -18.861 1.00 94.06 87 LEU A N 1
ATOM 716 C CA . LEU A 1 87 ? -7.713 8.013 -19.437 1.00 94.06 87 LEU A CA 1
ATOM 717 C C . LEU A 1 87 ? -7.351 9.091 -18.410 1.00 94.06 87 LEU A C 1
ATOM 719 O O . LEU A 1 87 ? -7.907 9.066 -17.309 1.00 94.06 87 LEU A O 1
ATOM 723 N N . PRO A 1 88 ? -6.397 9.991 -18.698 1.00 89.88 88 PRO A N 1
ATOM 724 C CA . PRO A 1 88 ? -6.136 11.117 -17.814 1.00 89.88 88 PRO A CA 1
ATOM 725 C C . PRO A 1 88 ? -7.342 12.062 -17.804 1.00 89.88 88 PRO A C 1
ATOM 727 O O . PRO A 1 88 ? -8.115 12.111 -18.761 1.00 89.88 88 PRO A O 1
ATOM 730 N N . ALA A 1 89 ? -7.498 12.826 -16.722 1.00 89.88 89 ALA A N 1
ATOM 731 C CA . ALA A 1 89 ? -8.505 13.878 -16.681 1.00 89.88 89 ALA A CA 1
ATOM 732 C C . ALA A 1 89 ? -8.221 14.904 -17.785 1.00 89.88 89 ALA A C 1
ATOM 734 O O . ALA A 1 89 ? -7.091 15.386 -17.898 1.00 89.88 89 ALA A O 1
ATOM 735 N N . ASP A 1 90 ? -9.248 15.263 -18.553 1.00 89.19 90 ASP A N 1
ATOM 736 C CA . ASP A 1 90 ? -9.166 16.415 -19.439 1.00 89.19 90 ASP A CA 1
ATOM 737 C C . ASP A 1 90 ? -9.181 17.678 -18.574 1.00 89.19 90 ASP A C 1
ATOM 739 O O . ASP A 1 90 ? -10.209 18.069 -18.020 1.00 89.19 90 ASP A O 1
ATOM 743 N N . ARG A 1 91 ? -7.996 18.253 -18.358 1.00 82.81 91 ARG A N 1
ATOM 744 C CA . ARG A 1 91 ? -7.820 19.498 -17.600 1.00 82.81 91 ARG A CA 1
ATOM 745 C C . ARG A 1 91 ? -7.741 20.718 -18.516 1.00 82.81 91 ARG A C 1
ATOM 747 O O . ARG A 1 91 ? -7.148 21.719 -18.123 1.00 82.81 91 ARG A O 1
ATOM 754 N N . SER A 1 92 ? -8.307 20.637 -19.717 1.00 72.94 92 SER A N 1
ATOM 755 C CA . SER A 1 92 ? -8.471 21.802 -20.582 1.00 72.94 92 SER A CA 1
ATOM 756 C C . SER A 1 92 ? -9.493 22.745 -19.938 1.00 72.94 92 SER A C 1
ATOM 758 O O . SER A 1 92 ? -10.681 22.431 -19.875 1.00 72.94 92 SER A O 1
ATOM 760 N N . ALA A 1 93 ? -9.000 23.857 -19.392 1.00 58.38 93 ALA A N 1
ATOM 761 C CA . ALA A 1 93 ? -9.786 25.000 -18.935 1.00 58.38 93 ALA A CA 1
ATOM 762 C C . ALA A 1 93 ? -9.798 26.083 -20.018 1.00 58.38 93 ALA A C 1
ATOM 764 O O . ALA A 1 93 ? -8.752 26.234 -20.694 1.00 58.38 93 ALA A O 1
#

Organism: NCBI:txid1003110

pLDDT: mean 94.48, std 5.13, range [58.38, 98.31]

Secondary structure (DSSP, 8-state):
-EE-GGGHHHHHHHHHHHHHHHTTSTTEEEEEEEE-SSSBEEEEEEES-HHHHHHHHTSHHHHHHHHHHGGGEEE------------------

Radius of gyration: 14.55 Å; chains: 1; bounding box: 31×37×37 Å

Foldseek 3Di:
DAFDQVCQVVLVVLLVVLQVVVVVQPQWDDWDWDDDPTGDIDTDTDGNDVVSVVVVCPDPSVVVSCVSNVVGDPDDDDDDDDDPDDDDDPPDD